Protein AF-A0A3Q7GKI5-F1 (afdb_monomer_lite)

Organism: Solanum lycopersicum (NCBI:txid4081)

Secondary structure (DSSP, 8-state):
-----SPPHHHHHHHHHHHHHHHHHHHTTS-GGGHHHHHHHHHHHHHHHHHHHHHHHH-

Sequence (59 aa):
MGENNGWEREVVITELTKGKGLMLQLQNHFNPMKQGVCQYLAAEILSSYRVTIWCLKDR

pLDDT: mean 85.45, std 13.05, range [44.84, 96.56]

Foldseek 3Di:
DDPPVDDDLVVLLVVLVVVLVVLVVVLVVDDPVRNPVSVVVSVVSNVVSVVSVVVSVPD

Radius of gyration: 14.8 Å; chains: 1; bounding box: 43×14×36 Å

Structure (mmCIF, N/CA/C/O backbone):
data_AF-A0A3Q7GKI5-F1
#
_entry.id   AF-A0A3Q7GKI5-F1
#
loop_
_atom_site.group_PDB
_atom_site.id
_atom_site.type_symbol
_atom_site.label_atom_id
_atom_site.label_alt_id
_atom_site.label_comp_id
_atom_site.label_asym_id
_atom_site.label_entity_id
_atom_site.label_seq_id
_atom_site.pdbx_PDB_ins_code
_atom_site.Cartn_x
_atom_site.Cartn_y
_atom_site.Cartn_z
_atom_site.occupancy
_atom_site.B_iso_or_equiv
_atom_site.auth_seq_id
_atom_site.auth_comp_id
_atom_site.auth_asym_id
_atom_site.auth_atom_id
_atom_site.pdbx_PDB_model_num
ATOM 1 N N . MET A 1 1 ? 30.519 -3.335 -15.857 1.00 44.84 1 MET A N 1
ATOM 2 C CA . MET A 1 1 ? 29.282 -4.122 -15.688 1.00 44.84 1 MET A CA 1
ATOM 3 C C . MET A 1 1 ? 28.483 -3.421 -14.608 1.00 44.84 1 MET A C 1
ATOM 5 O O . MET A 1 1 ? 28.875 -3.493 -13.455 1.00 44.84 1 MET A O 1
ATOM 9 N N . GLY A 1 2 ? 27.512 -2.593 -14.994 1.00 48.38 2 GLY A N 1
ATOM 10 C CA . GLY A 1 2 ? 26.705 -1.840 -14.034 1.00 48.38 2 GLY A CA 1
ATOM 11 C C . GLY A 1 2 ? 25.643 -2.761 -13.459 1.00 48.38 2 GLY A C 1
ATOM 12 O O . GLY A 1 2 ? 24.850 -3.312 -14.218 1.00 48.38 2 GLY A O 1
ATOM 13 N N . GLU A 1 3 ? 25.668 -2.967 -12.150 1.00 45.94 3 GLU A N 1
ATOM 14 C CA . GLU A 1 3 ? 24.618 -3.687 -11.443 1.00 45.94 3 GLU A CA 1
ATOM 15 C C . GLU A 1 3 ? 23.293 -2.943 -11.641 1.00 45.94 3 GLU A C 1
ATOM 17 O O . GLU A 1 3 ? 23.087 -1.847 -11.118 1.00 45.94 3 GLU A O 1
ATOM 22 N N . ASN A 1 4 ? 22.393 -3.517 -12.438 1.00 57.22 4 ASN A N 1
ATOM 23 C CA . ASN A 1 4 ? 21.034 -3.015 -12.576 1.00 57.22 4 ASN A CA 1
ATOM 24 C C . ASN A 1 4 ? 20.235 -3.474 -11.344 1.00 57.22 4 ASN A C 1
ATOM 26 O O . ASN A 1 4 ? 19.395 -4.361 -11.427 1.00 57.22 4 ASN A O 1
ATOM 30 N N . ASN A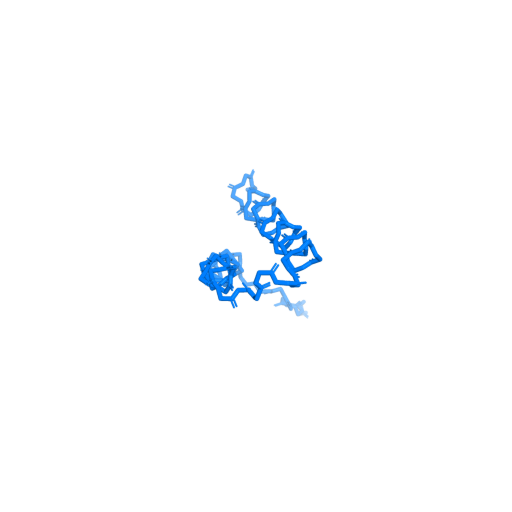 1 5 ? 20.553 -2.904 -10.178 1.00 62.12 5 ASN A N 1
ATOM 31 C CA . ASN A 1 5 ? 19.938 -3.224 -8.879 1.00 62.12 5 ASN A CA 1
ATOM 32 C C . ASN A 1 5 ? 18.519 -2.635 -8.723 1.00 62.12 5 ASN A C 1
ATOM 34 O O . ASN A 1 5 ? 17.963 -2.606 -7.625 1.00 62.12 5 ASN A O 1
ATOM 38 N N . GLY A 1 6 ? 17.936 -2.117 -9.807 1.00 70.62 6 GLY A N 1
ATOM 39 C CA . GLY A 1 6 ? 16.579 -1.593 -9.836 1.00 70.62 6 GLY A CA 1
ATOM 40 C C . GLY A 1 6 ? 15.570 -2.703 -10.107 1.00 70.62 6 GLY A C 1
ATOM 41 O O . GLY A 1 6 ? 15.754 -3.513 -11.010 1.00 70.62 6 GLY A O 1
ATOM 42 N N . TRP A 1 7 ? 14.477 -2.718 -9.348 1.00 81.88 7 TRP A N 1
ATOM 43 C CA . TRP A 1 7 ? 13.322 -3.541 -9.690 1.00 81.88 7 TRP A CA 1
ATOM 44 C C . TRP A 1 7 ? 12.739 -3.065 -11.024 1.00 81.88 7 TRP A C 1
ATOM 46 O O . TRP A 1 7 ? 12.635 -1.858 -11.262 1.00 81.88 7 TRP A O 1
ATOM 56 N N . GLU A 1 8 ? 12.335 -4.001 -11.883 1.00 89.19 8 GLU A N 1
ATOM 57 C CA . GLU A 1 8 ? 11.648 -3.665 -13.129 1.00 89.19 8 GLU A CA 1
ATOM 58 C C . GLU A 1 8 ? 10.385 -2.845 -12.839 1.00 89.19 8 GLU A C 1
ATOM 60 O O . GLU A 1 8 ? 9.606 -3.160 -11.936 1.00 89.19 8 GLU A O 1
ATOM 65 N N . ARG A 1 9 ? 10.168 -1.789 -13.629 1.00 90.06 9 ARG A N 1
ATOM 66 C CA . ARG A 1 9 ? 9.048 -0.848 -13.474 1.00 90.06 9 ARG A CA 1
ATOM 67 C C . ARG A 1 9 ? 7.699 -1.559 -13.340 1.00 90.06 9 ARG A C 1
ATOM 69 O O . ARG A 1 9 ? 6.926 -1.233 -12.443 1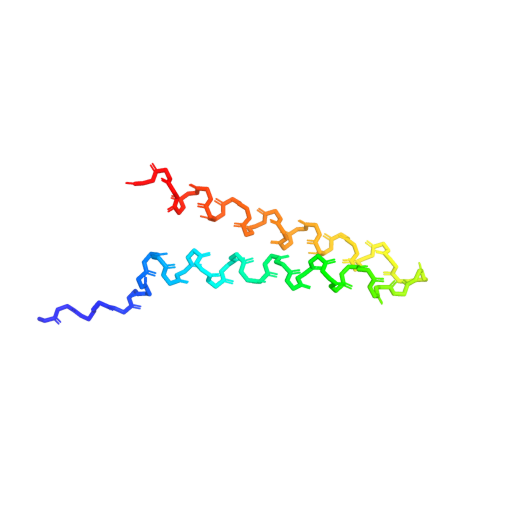.00 90.06 9 ARG A O 1
ATOM 76 N N . GLU A 1 10 ? 7.444 -2.547 -14.194 1.00 90.44 10 GLU A N 1
ATOM 77 C CA . GLU A 1 10 ? 6.197 -3.320 -14.193 1.00 90.44 10 GLU A CA 1
ATOM 78 C C . GLU A 1 10 ? 6.018 -4.146 -12.917 1.00 90.44 10 GLU A C 1
ATOM 80 O O . GLU A 1 10 ? 4.911 -4.232 -12.376 1.00 90.44 10 GLU A O 1
ATOM 85 N N . VAL A 1 11 ? 7.111 -4.694 -12.378 1.00 92.19 11 VAL A N 1
ATOM 86 C CA . VAL A 1 11 ? 7.092 -5.410 -11.098 1.00 92.19 11 VAL A CA 1
ATOM 87 C C . VAL A 1 11 ? 6.741 -4.439 -9.971 1.00 92.19 11 VAL A C 1
ATOM 89 O O . VAL A 1 11 ? 5.848 -4.724 -9.176 1.00 92.19 11 VAL A O 1
ATOM 92 N N . VAL A 1 12 ? 7.357 -3.252 -9.941 1.00 91.56 12 VAL A N 1
ATOM 93 C CA . VAL A 1 12 ? 7.056 -2.222 -8.930 1.00 91.56 12 VAL A CA 1
ATOM 94 C C . VAL A 1 12 ? 5.589 -1.786 -8.994 1.00 91.56 12 VAL A C 1
ATOM 96 O O . VAL A 1 12 ? 4.917 -1.731 -7.964 1.00 91.56 12 VAL A O 1
ATOM 99 N N . ILE A 1 13 ? 5.054 -1.512 -10.189 1.00 92.50 13 ILE A N 1
ATOM 100 C CA . ILE A 1 13 ? 3.641 -1.131 -10.369 1.00 92.50 13 ILE A CA 1
ATOM 101 C C . ILE A 1 13 ? 2.708 -2.250 -9.896 1.00 92.50 13 ILE A C 1
ATOM 103 O O . ILE A 1 13 ? 1.707 -1.976 -9.223 1.00 92.50 13 ILE A O 1
ATOM 107 N N . THR A 1 14 ? 3.032 -3.500 -10.227 1.00 95.12 14 THR A N 1
ATOM 108 C CA . THR A 1 14 ? 2.244 -4.675 -9.841 1.00 95.12 14 THR A CA 1
ATOM 109 C C . THR A 1 14 ? 2.189 -4.827 -8.324 1.00 95.12 14 THR A C 1
ATOM 111 O O . THR A 1 14 ? 1.097 -4.934 -7.759 1.00 95.12 14 THR A O 1
ATOM 114 N N . GLU A 1 15 ? 3.334 -4.773 -7.646 1.00 95.44 15 GLU A N 1
ATOM 115 C CA . GLU A 1 15 ? 3.401 -4.927 -6.190 1.00 95.44 15 GLU A CA 1
ATOM 116 C C . GLU A 1 15 ? 2.731 -3.760 -5.450 1.00 95.44 15 GLU A C 1
ATOM 118 O O . GLU A 1 15 ? 1.953 -3.987 -4.521 1.00 95.44 15 GLU A O 1
ATOM 123 N N . LEU A 1 16 ? 2.904 -2.514 -5.910 1.00 95.50 16 LEU A N 1
ATOM 124 C CA . LEU A 1 16 ? 2.194 -1.358 -5.339 1.00 95.50 16 LEU A CA 1
ATOM 125 C C . LEU A 1 16 ? 0.673 -1.454 -5.536 1.00 95.50 16 LEU A C 1
ATOM 127 O O . LEU A 1 16 ? -0.100 -1.078 -4.651 1.00 95.50 16 LEU A O 1
ATOM 131 N N . THR A 1 17 ? 0.219 -1.984 -6.676 1.00 94.75 17 THR A N 1
ATOM 132 C CA . THR A 1 17 ? -1.213 -2.193 -6.944 1.00 94.75 17 THR A CA 1
ATOM 133 C C . THR A 1 17 ? -1.800 -3.257 -6.017 1.00 94.75 17 THR A C 1
ATOM 135 O O . THR A 1 17 ? -2.876 -3.045 -5.448 1.00 94.75 17 THR A O 1
ATOM 138 N N . LYS A 1 18 ? -1.085 -4.369 -5.803 1.00 96.56 18 LYS A N 1
ATOM 139 C CA . LYS A 1 18 ? -1.470 -5.399 -4.824 1.00 96.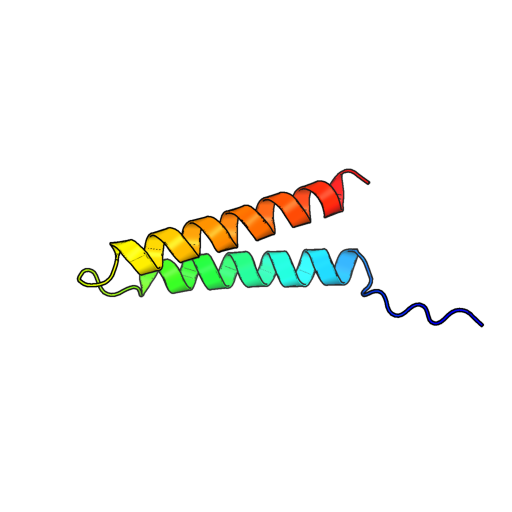56 18 LYS A CA 1
ATOM 140 C C . LYS A 1 18 ? -1.523 -4.826 -3.409 1.00 96.56 18 LYS A C 1
ATOM 142 O O . LYS A 1 18 ? -2.533 -4.989 -2.726 1.00 96.56 18 LYS A O 1
ATOM 147 N N . GLY A 1 19 ? -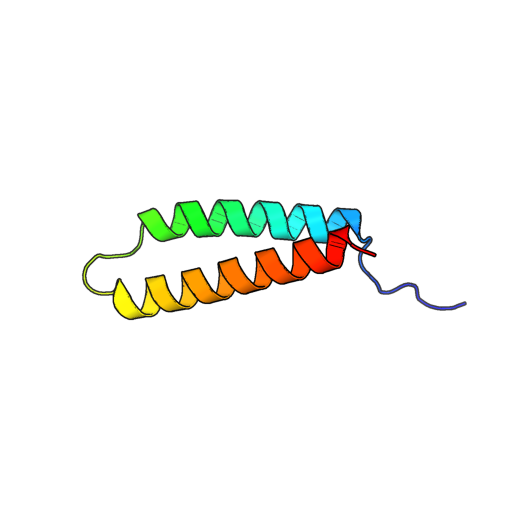0.483 -4.098 -2.996 1.00 95.56 19 GLY A N 1
ATOM 148 C CA . GLY A 1 19 ? -0.414 -3.444 -1.689 1.00 95.56 19 GLY A CA 1
ATOM 149 C C . GLY A 1 19 ? -1.582 -2.485 -1.451 1.00 95.56 19 GLY A C 1
ATOM 150 O O . GLY A 1 19 ? -2.202 -2.518 -0.390 1.00 95.56 19 GLY A O 1
ATOM 151 N N . LYS A 1 20 ? -1.959 -1.692 -2.464 1.00 94.50 20 LYS A N 1
ATOM 152 C CA . LYS A 1 20 ? -3.149 -0.827 -2.414 1.00 94.50 20 LYS A CA 1
ATOM 153 C C . LYS A 1 20 ? -4.424 -1.631 -2.134 1.00 94.50 20 LYS A C 1
ATOM 155 O O . LYS A 1 20 ? -5.223 -1.229 -1.293 1.00 94.50 20 LYS A O 1
ATOM 160 N N . GLY A 1 21 ? -4.614 -2.757 -2.824 1.00 95.00 21 GLY A N 1
ATOM 161 C CA . GLY A 1 21 ? -5.768 -3.638 -2.626 1.00 95.00 21 GLY A CA 1
ATOM 162 C C . GLY A 1 21 ? -5.832 -4.221 -1.212 1.00 95.00 21 GLY A C 1
ATOM 163 O O . GLY A 1 21 ? -6.877 -4.155 -0.567 1.00 95.00 21 GLY A O 1
ATOM 164 N N . LEU A 1 22 ? -4.702 -4.719 -0.704 1.00 95.25 22 LEU A N 1
ATOM 165 C CA . LEU A 1 22 ? -4.599 -5.246 0.660 1.00 95.25 22 LEU A CA 1
ATOM 166 C C . LEU A 1 22 ? -4.875 -4.169 1.713 1.00 95.25 22 LEU A C 1
ATOM 168 O O . LEU A 1 22 ? -5.591 -4.428 2.677 1.00 95.25 22 LEU A O 1
ATOM 172 N N . MET A 1 23 ? -4.374 -2.947 1.515 1.00 93.25 23 MET A N 1
ATOM 173 C CA . MET A 1 23 ? -4.594 -1.853 2.462 1.00 93.25 23 MET A CA 1
ATOM 174 C C . MET A 1 23 ? -6.065 -1.428 2.535 1.00 93.25 23 MET A C 1
ATOM 176 O O . MET A 1 23 ? -6.569 -1.145 3.621 1.00 93.25 23 MET A O 1
ATOM 180 N N . LEU A 1 24 ? -6.776 -1.435 1.403 1.00 90.62 24 LEU A N 1
ATOM 181 C CA . LEU A 1 24 ? -8.221 -1.181 1.365 1.00 90.62 24 LEU A CA 1
ATOM 182 C C . LEU A 1 24 ? -9.016 -2.269 2.099 1.00 90.62 24 LEU A C 1
ATOM 184 O O . LEU A 1 24 ? -9.966 -1.959 2.811 1.00 90.62 24 LEU A O 1
ATOM 188 N N . GLN A 1 25 ? -8.623 -3.539 1.965 1.00 91.00 25 GLN A N 1
ATOM 189 C CA . GLN A 1 25 ? -9.240 -4.620 2.740 1.00 91.00 25 GLN A CA 1
ATOM 190 C C . GLN A 1 25 ? -8.947 -4.459 4.234 1.00 91.00 25 GLN A C 1
ATOM 192 O O . GLN A 1 25 ? -9.859 -4.547 5.052 1.00 91.00 25 GLN A O 1
ATOM 197 N N . LEU A 1 26 ? -7.699 -4.145 4.590 1.00 89.88 26 LEU A N 1
ATOM 198 C CA . LEU A 1 26 ? -7.278 -3.936 5.973 1.00 89.88 26 LEU A CA 1
ATOM 199 C C . LEU A 1 26 ? -8.023 -2.770 6.641 1.00 89.88 26 LEU A C 1
ATOM 201 O O . LEU A 1 26 ? -8.388 -2.880 7.811 1.00 89.88 26 LEU A O 1
ATOM 205 N N . GLN A 1 27 ? -8.312 -1.693 5.901 1.00 87.19 27 GLN A N 1
ATOM 206 C CA . GLN A 1 27 ? -9.112 -0.567 6.397 1.00 87.19 27 GLN A CA 1
ATOM 207 C C . GLN A 1 27 ? -10.480 -1.000 6.938 1.00 87.19 27 GLN A C 1
ATOM 209 O O . GLN A 1 27 ? -10.927 -0.462 7.953 1.00 87.19 27 GLN A O 1
ATOM 214 N N . ASN A 1 28 ? -11.112 -2.003 6.323 1.00 84.50 28 ASN A N 1
ATOM 215 C CA . ASN A 1 28 ? -12.412 -2.521 6.763 1.00 84.50 28 ASN A CA 1
ATOM 216 C C . ASN A 1 28 ? -12.336 -3.287 8.093 1.00 84.50 28 ASN A C 1
ATOM 218 O O . ASN A 1 28 ? -13.358 -3.489 8.744 1.00 84.50 28 ASN A O 1
ATOM 222 N N . HIS A 1 29 ? -11.139 -3.704 8.509 1.00 86.44 29 HIS A N 1
ATOM 223 C CA . HIS A 1 29 ? -10.907 -4.446 9.749 1.00 86.44 29 HIS A CA 1
ATOM 224 C C . HIS A 1 29 ? -10.417 -3.566 10.904 1.00 86.44 29 HIS A C 1
ATOM 226 O O . HIS A 1 29 ? -10.186 -4.068 12.007 1.00 86.44 29 HIS A O 1
ATOM 232 N N . PHE A 1 30 ? -10.241 -2.258 10.692 1.00 84.75 30 PHE A N 1
ATOM 233 C CA . PHE A 1 30 ? -9.809 -1.373 11.766 1.00 84.75 30 PHE A CA 1
ATOM 234 C C . PHE A 1 30 ? -10.861 -1.268 12.865 1.00 84.75 30 PHE A C 1
ATOM 236 O O . PHE A 1 30 ? -12.029 -0.972 12.617 1.00 84.75 30 PHE A O 1
ATOM 243 N N . ASN A 1 31 ? -10.411 -1.468 14.106 1.00 76.81 31 ASN A N 1
ATOM 244 C CA . ASN A 1 31 ? -11.252 -1.318 15.283 1.00 76.81 31 ASN A CA 1
ATOM 245 C C . ASN A 1 31 ? -11.823 0.116 15.325 1.00 76.81 31 ASN A C 1
ATOM 247 O O . ASN A 1 31 ? -11.029 1.064 15.322 1.00 76.81 31 ASN A O 1
ATOM 251 N N . PRO A 1 32 ? -13.154 0.288 15.430 1.00 70.06 32 PRO A N 1
ATOM 252 C CA . PRO A 1 32 ? -13.804 1.593 15.535 1.00 70.06 32 PRO A CA 1
ATOM 253 C C . PRO A 1 32 ? -13.198 2.508 16.609 1.00 70.06 32 PRO A C 1
ATOM 255 O O . PRO A 1 32 ? -13.069 3.709 16.403 1.00 70.06 32 PRO A O 1
ATOM 258 N N . MET A 1 33 ? -12.730 1.947 17.729 1.00 70.62 33 MET A N 1
ATOM 259 C CA . MET A 1 33 ? -12.122 2.716 18.824 1.00 70.62 33 MET A CA 1
ATOM 260 C C . MET A 1 33 ? -10.682 3.180 18.555 1.00 70.62 33 MET A C 1
ATOM 262 O O . MET A 1 33 ? -10.160 4.013 19.290 1.00 70.62 33 MET A O 1
ATOM 266 N N . LYS A 1 34 ? -10.022 2.661 17.512 1.00 69.06 34 LYS A N 1
ATOM 267 C CA . LYS A 1 34 ? -8.672 3.072 17.076 1.00 69.06 34 LYS A CA 1
ATOM 268 C C . LYS A 1 34 ? -8.665 3.651 15.655 1.00 69.06 34 LYS A C 1
ATOM 270 O O . LYS A 1 34 ? -7.597 3.837 15.072 1.00 69.06 34 LYS A O 1
ATOM 275 N N . GLN A 1 35 ? -9.844 3.950 15.102 1.00 72.88 35 GLN A N 1
ATOM 276 C CA . GLN A 1 35 ? -10.000 4.331 13.700 1.00 72.88 35 GLN A CA 1
ATOM 277 C C . GLN A 1 35 ? -9.228 5.595 13.325 1.00 72.88 35 GLN A C 1
ATOM 279 O O . GLN A 1 35 ? -8.640 5.599 12.257 1.00 72.88 35 GLN A O 1
ATOM 284 N N . GLY A 1 36 ? -9.140 6.618 14.182 1.00 81.19 36 GLY A N 1
ATOM 285 C CA . GLY A 1 36 ? -8.524 7.898 13.798 1.00 81.19 36 GLY A CA 1
ATOM 286 C C . GLY A 1 36 ? -7.080 7.773 13.288 1.00 81.19 36 GLY A C 1
ATOM 287 O O . GLY A 1 36 ? -6.774 8.184 12.171 1.00 81.19 36 GLY A O 1
ATOM 288 N N . VAL A 1 37 ? -6.196 7.145 14.070 1.00 85.38 37 VAL A N 1
ATOM 289 C CA . VAL A 1 37 ? -4.779 6.983 13.690 1.00 85.38 37 VAL A CA 1
ATOM 290 C C . VAL A 1 37 ? -4.617 5.938 12.584 1.00 85.38 37 VAL A C 1
ATOM 292 O O . VAL A 1 37 ? -3.869 6.158 11.633 1.00 85.38 37 VAL A O 1
ATOM 295 N N . CYS A 1 38 ? -5.336 4.813 12.667 1.00 87.25 38 CYS A N 1
ATOM 296 C CA . CYS A 1 38 ? -5.241 3.750 11.665 1.00 87.25 38 CYS A CA 1
ATOM 297 C C . CYS A 1 38 ? -5.768 4.195 10.290 1.00 87.25 38 CYS A C 1
ATOM 299 O O . CYS A 1 38 ? -5.143 3.896 9.276 1.00 87.25 38 CYS A O 1
ATOM 301 N N . GLN A 1 39 ? -6.871 4.946 10.239 1.00 86.19 39 GLN A N 1
ATOM 302 C CA . GLN A 1 39 ? -7.41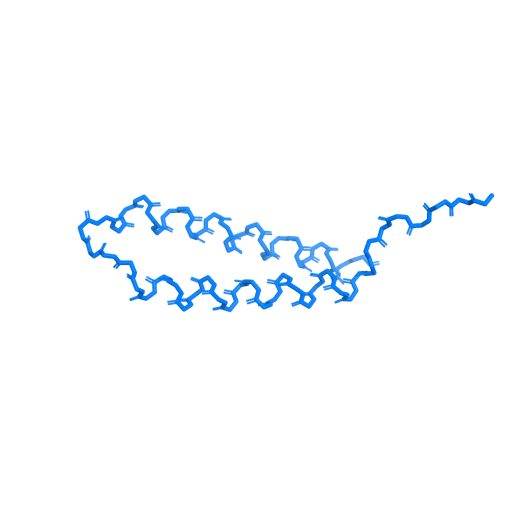8 5.502 8.998 1.00 86.19 39 GLN A CA 1
ATOM 303 C C . GLN A 1 39 ? -6.497 6.563 8.406 1.00 86.19 39 GLN A C 1
ATOM 305 O O . GLN A 1 39 ? -6.270 6.533 7.199 1.00 86.19 39 GLN A O 1
ATOM 310 N N . TYR A 1 40 ? -5.931 7.448 9.237 1.00 90.38 40 TYR A N 1
ATOM 311 C CA . TYR A 1 40 ? -4.961 8.444 8.780 1.00 90.38 40 TYR A CA 1
ATOM 312 C C . TYR A 1 40 ? -3.747 7.780 8.120 1.00 90.38 40 TYR A C 1
ATOM 314 O O . TYR A 1 40 ? -3.453 8.048 6.958 1.00 90.38 40 TYR A O 1
ATOM 322 N N . LEU A 1 41 ? -3.095 6.840 8.813 1.00 91.12 41 LEU A N 1
ATOM 323 C CA . LEU A 1 41 ? -1.939 6.122 8.265 1.00 91.12 41 LEU A CA 1
ATOM 324 C C . LEU A 1 41 ? -2.298 5.350 6.991 1.00 91.12 41 LEU A C 1
ATOM 326 O O . LEU A 1 41 ? -1.516 5.307 6.044 1.00 91.12 41 LEU A O 1
ATOM 330 N N . ALA A 1 42 ? -3.494 4.766 6.939 1.00 91.62 42 ALA A N 1
ATOM 331 C CA . ALA A 1 42 ? -3.960 4.070 5.754 1.00 91.62 42 ALA A CA 1
ATOM 332 C C . ALA A 1 42 ? -4.190 4.992 4.559 1.00 91.62 42 ALA A C 1
ATOM 334 O O . ALA A 1 42 ? -3.826 4.634 3.440 1.00 91.62 42 ALA A O 1
ATOM 335 N N . ALA A 1 43 ? -4.758 6.175 4.786 1.00 91.19 43 ALA A N 1
ATOM 336 C CA . ALA A 1 43 ? -4.922 7.184 3.751 1.00 91.19 43 ALA A CA 1
ATOM 337 C C . ALA A 1 43 ? -3.562 7.668 3.224 1.00 91.19 43 ALA A C 1
ATOM 339 O O . ALA A 1 43 ? -3.380 7.734 2.009 1.00 91.19 43 ALA A O 1
ATOM 340 N N . GLU A 1 44 ? -2.593 7.911 4.111 1.00 95.81 44 GLU A N 1
ATOM 341 C CA . GLU A 1 44 ? -1.232 8.317 3.736 1.00 95.81 44 GLU A CA 1
ATOM 342 C C . GLU A 1 44 ? -0.516 7.241 2.904 1.00 95.81 44 GLU A C 1
ATOM 344 O O . GLU A 1 44 ? 0.033 7.537 1.841 1.00 95.81 44 GLU A O 1
ATOM 349 N N . ILE A 1 45 ? -0.591 5.969 3.316 1.00 94.38 45 ILE A N 1
ATOM 350 C CA . ILE A 1 45 ? -0.012 4.839 2.566 1.00 94.38 45 ILE A CA 1
ATOM 351 C C . ILE A 1 45 ? -0.660 4.711 1.181 1.00 94.38 45 ILE A C 1
ATOM 353 O O . ILE A 1 45 ? 0.036 4.598 0.169 1.00 94.38 45 ILE A O 1
ATOM 357 N N . LEU A 1 46 ? -1.993 4.773 1.107 1.00 94.19 46 LEU A N 1
ATOM 358 C CA . LEU A 1 46 ? -2.722 4.703 -0.163 1.00 94.19 46 LEU A CA 1
ATOM 359 C C . LEU A 1 46 ? -2.394 5.885 -1.084 1.00 94.19 46 LEU A C 1
ATOM 361 O O . LEU A 1 46 ? -2.279 5.704 -2.300 1.00 94.19 46 LEU A O 1
ATOM 365 N N . SER A 1 47 ? -2.243 7.083 -0.516 1.00 95.19 47 SER A N 1
ATOM 366 C CA . SER A 1 47 ? -1.847 8.289 -1.244 1.00 95.19 47 SER A CA 1
ATOM 367 C C . SER A 1 47 ? -0.445 8.131 -1.830 1.00 95.19 47 SER A C 1
ATOM 369 O O . SER A 1 47 ? -0.262 8.339 -3.032 1.00 95.19 47 SER A O 1
ATOM 371 N N . SER A 1 48 ? 0.509 7.654 -1.023 1.00 96.38 48 SER A N 1
ATOM 372 C CA . SER A 1 48 ? 1.878 7.357 -1.450 1.00 96.38 48 SER A CA 1
ATOM 373 C C . SER A 1 48 ? 1.900 6.372 -2.622 1.00 96.38 48 SER A C 1
ATOM 375 O O . SER A 1 48 ? 2.431 6.695 -3.685 1.00 96.38 48 SER A O 1
ATOM 377 N N . TYR A 1 49 ? 1.214 5.229 -2.506 1.00 94.56 49 TYR A N 1
ATOM 378 C CA . TYR A 1 49 ? 1.141 4.243 -3.593 1.00 94.56 49 TYR A CA 1
ATOM 379 C C . TYR A 1 49 ? 0.530 4.822 -4.865 1.00 94.56 49 TYR A C 1
ATOM 381 O O . TYR A 1 49 ? 1.026 4.564 -5.961 1.00 94.56 49 TYR A O 1
ATOM 389 N N . ARG A 1 50 ? -0.533 5.626 -4.744 1.00 93.81 50 ARG A N 1
ATOM 390 C CA . ARG A 1 50 ? -1.173 6.267 -5.898 1.00 93.81 50 ARG A CA 1
ATOM 391 C C . ARG A 1 50 ? -0.214 7.215 -6.615 1.00 93.81 50 ARG A C 1
ATOM 393 O O . ARG A 1 50 ? -0.130 7.146 -7.838 1.00 93.81 50 ARG A O 1
ATOM 400 N N . VAL A 1 51 ? 0.487 8.074 -5.875 1.00 95.38 51 VAL A N 1
ATOM 401 C CA . VAL A 1 51 ? 1.465 9.018 -6.440 1.00 95.38 51 VAL A CA 1
ATOM 402 C C . VAL A 1 51 ? 2.605 8.259 -7.107 1.00 95.38 51 VAL A C 1
ATOM 404 O O . VAL A 1 51 ? 2.931 8.542 -8.256 1.00 95.38 51 VAL A O 1
ATOM 407 N N . THR A 1 52 ? 3.163 7.248 -6.438 1.00 93.94 52 THR A N 1
ATOM 408 C CA . THR A 1 52 ? 4.252 6.448 -7.003 1.00 93.94 52 THR A CA 1
ATOM 409 C C . THR A 1 52 ? 3.812 5.735 -8.273 1.00 93.94 52 THR A C 1
ATOM 411 O O . THR A 1 52 ? 4.503 5.858 -9.274 1.00 93.94 52 THR A O 1
ATOM 414 N N . ILE A 1 53 ? 2.655 5.062 -8.288 1.00 93.31 53 ILE A N 1
ATOM 415 C CA . ILE A 1 53 ? 2.126 4.408 -9.497 1.00 93.31 53 ILE A CA 1
ATOM 416 C C . ILE A 1 53 ? 1.904 5.426 -10.621 1.00 93.31 53 ILE A C 1
ATOM 418 O O . ILE A 1 53 ? 2.176 5.108 -11.774 1.00 93.31 53 ILE A O 1
ATOM 422 N N . TRP A 1 54 ? 1.421 6.632 -10.312 1.00 93.31 54 TRP A N 1
ATOM 423 C CA . TRP A 1 54 ? 1.225 7.683 -11.310 1.00 93.31 54 TRP A CA 1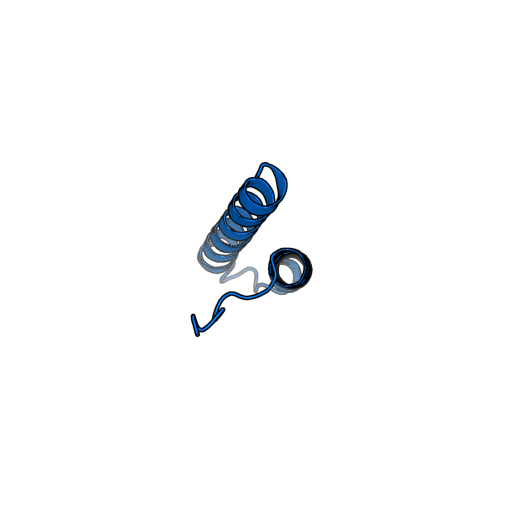
ATOM 424 C C . TRP A 1 54 ? 2.558 8.138 -11.928 1.00 93.31 54 TRP A C 1
ATOM 426 O O . TRP A 1 54 ? 2.690 8.106 -13.148 1.00 93.31 54 TRP A O 1
ATOM 436 N N . CYS A 1 55 ? 3.590 8.410 -11.121 1.00 92.62 55 CYS A N 1
ATOM 437 C CA . CYS A 1 55 ? 4.949 8.682 -11.616 1.00 92.62 55 CYS A CA 1
ATOM 438 C C . CYS A 1 55 ? 5.538 7.485 -12.395 1.00 92.62 55 CYS A C 1
ATOM 440 O O . CYS A 1 55 ? 6.182 7.646 -13.429 1.00 92.62 55 CYS A O 1
ATOM 442 N N . LEU A 1 56 ? 5.271 6.279 -11.884 1.00 90.44 56 LEU A N 1
ATOM 443 C CA . LEU A 1 56 ? 5.322 4.951 -12.504 1.00 90.44 56 LEU A CA 1
ATOM 444 C C . LEU A 1 56 ? 4.652 4.840 -13.880 1.00 90.44 56 LEU A C 1
ATOM 446 O O . LEU A 1 56 ? 4.946 3.910 -14.610 1.00 90.44 56 LEU A O 1
ATOM 450 N N . LYS A 1 57 ? 3.715 5.686 -14.280 1.00 87.62 57 LYS A N 1
ATOM 451 C CA . LYS A 1 57 ? 2.972 5.509 -15.544 1.00 87.62 57 LYS A CA 1
ATOM 452 C C . LYS A 1 57 ? 3.201 6.642 -16.533 1.00 87.62 57 LYS A C 1
ATOM 454 O O . LYS A 1 57 ? 3.087 6.395 -17.722 1.00 87.62 57 LYS A O 1
ATOM 459 N N . ASP A 1 58 ? 3.592 7.812 -16.043 1.00 82.81 58 ASP A N 1
ATOM 460 C CA . ASP A 1 58 ? 3.786 9.027 -16.843 1.00 82.81 58 ASP A CA 1
ATOM 461 C C . ASP A 1 58 ? 5.230 9.220 -17.366 1.00 82.81 58 ASP A C 1
ATOM 463 O O . ASP A 1 58 ? 5.527 10.193 -18.051 1.00 82.81 58 ASP A O 1
ATOM 467 N N . ARG A 1 59 ? 6.151 8.305 -17.029 1.00 61.94 59 ARG A N 1
ATOM 468 C CA . ARG A 1 59 ? 7.506 8.218 -17.614 1.00 61.94 59 ARG A CA 1
ATOM 469 C C . ARG A 1 59 ? 7.544 7.358 -18.869 1.00 61.94 59 ARG A C 1
ATOM 471 O O . ARG A 1 59 ? 8.493 7.538 -19.655 1.00 61.94 59 ARG A O 1
#